Protein AF-A0A945EAP7-F1 (afdb_monomer_lite)

pLDDT: mean 81.71, std 15.82, range [44.16, 97.0]

Structure (mmCIF, N/CA/C/O backbone):
data_AF-A0A945EAP7-F1
#
_entry.id   AF-A0A945EAP7-F1
#
loop_
_atom_site.group_PDB
_atom_site.id
_atom_site.type_symbol
_atom_site.label_atom_id
_atom_site.label_alt_id
_atom_site.label_comp_id
_atom_site.label_asym_id
_atom_site.label_entity_id
_atom_site.label_seq_id
_atom_site.pdbx_PDB_ins_code
_atom_site.Cartn_x
_atom_site.Cartn_y
_atom_site.Cartn_z
_atom_site.occupancy
_atom_site.B_iso_or_equiv
_atom_site.auth_seq_id
_atom_site.auth_comp_id
_atom_site.auth_asym_id
_atom_site.auth_atom_id
_atom_site.pdbx_PDB_model_num
ATOM 1 N N . MET A 1 1 ? -12.939 9.713 26.581 1.00 44.88 1 MET A N 1
ATOM 2 C CA . MET A 1 1 ? -11.869 10.098 25.630 1.00 44.88 1 MET A CA 1
ATOM 3 C C . MET A 1 1 ? -11.009 8.903 25.208 1.00 44.88 1 MET A C 1
ATOM 5 O O . MET A 1 1 ? -10.957 8.630 24.019 1.00 44.88 1 MET A O 1
ATOM 9 N N . ILE A 1 2 ? -10.439 8.125 26.143 1.00 48.12 2 ILE A N 1
ATOM 10 C CA . ILE A 1 2 ? -9.618 6.921 25.855 1.00 48.12 2 ILE A CA 1
ATOM 11 C C . ILE A 1 2 ? -10.328 5.889 24.948 1.00 48.12 2 ILE A C 1
ATOM 13 O O . ILE A 1 2 ? -9.703 5.332 24.051 1.00 48.12 2 ILE A O 1
ATOM 17 N N . MET A 1 3 ? -11.648 5.705 25.090 1.00 44.16 3 MET A N 1
ATOM 18 C CA . MET A 1 3 ? -12.430 4.775 24.252 1.00 44.16 3 MET A CA 1
ATOM 19 C C . MET A 1 3 ? -12.487 5.124 22.749 1.00 44.16 3 MET A C 1
ATOM 21 O O . MET A 1 3 ? -12.702 4.226 21.941 1.00 44.16 3 MET A O 1
ATOM 25 N N . MET A 1 4 ? -12.282 6.388 22.351 1.00 52.06 4 MET A N 1
ATOM 26 C CA . MET A 1 4 ? -12.222 6.792 20.931 1.00 52.06 4 MET A CA 1
ATOM 27 C C . MET A 1 4 ? -10.801 6.759 20.359 1.00 52.06 4 MET A C 1
ATOM 29 O O . MET A 1 4 ? -10.629 6.652 19.149 1.00 52.06 4 MET A O 1
ATOM 33 N N . VAL A 1 5 ? -9.780 6.829 21.216 1.00 55.38 5 VAL A N 1
ATOM 34 C CA . VAL A 1 5 ? -8.370 6.865 20.799 1.00 55.38 5 VAL A CA 1
ATOM 35 C C . VAL A 1 5 ? -7.934 5.518 20.215 1.00 55.38 5 VAL A C 1
ATOM 37 O O . VAL A 1 5 ? -7.215 5.489 19.225 1.00 55.38 5 VAL A O 1
ATOM 40 N N . ILE A 1 6 ? -8.432 4.408 20.765 1.00 63.16 6 ILE A N 1
ATOM 41 C CA . ILE A 1 6 ? -8.098 3.041 20.333 1.00 63.16 6 ILE A CA 1
ATOM 42 C C . ILE A 1 6 ? -8.522 2.753 18.875 1.00 63.16 6 ILE A C 1
ATOM 44 O O . ILE A 1 6 ? -7.668 2.333 18.096 1.00 63.16 6 ILE A O 1
ATOM 48 N N . PRO A 1 7 ? -9.779 3.002 18.445 1.00 63.94 7 PRO A N 1
ATOM 49 C CA . PRO A 1 7 ? -10.167 2.777 17.050 1.00 63.94 7 PRO A CA 1
ATOM 50 C C . PRO A 1 7 ? -9.473 3.733 16.070 1.00 63.94 7 PRO A C 1
ATOM 52 O O . PRO A 1 7 ? -9.147 3.328 14.958 1.00 63.94 7 PRO A O 1
ATOM 55 N N . VAL A 1 8 ? -9.192 4.978 16.471 1.00 67.62 8 VAL A N 1
ATOM 56 C CA . VAL A 1 8 ? -8.448 5.930 15.625 1.00 67.62 8 VAL A CA 1
ATOM 57 C C . VAL A 1 8 ? -6.990 5.494 15.455 1.00 67.62 8 VAL A C 1
ATOM 59 O O . VAL A 1 8 ? -6.499 5.481 14.329 1.00 67.62 8 VAL A O 1
ATOM 62 N N . LEU A 1 9 ? -6.314 5.065 16.527 1.00 69.69 9 LEU A N 1
ATOM 63 C CA . LEU A 1 9 ? -4.962 4.506 16.425 1.00 69.69 9 LEU A CA 1
ATOM 64 C C . LEU A 1 9 ? -4.937 3.251 15.553 1.00 69.69 9 LEU A C 1
ATOM 66 O O . LEU A 1 9 ? -4.039 3.104 14.733 1.00 69.69 9 LEU A O 1
ATOM 70 N N . SER A 1 10 ? -5.926 2.368 15.697 1.00 70.31 10 SER A N 1
ATOM 71 C CA . SER A 1 10 ? -6.000 1.138 14.906 1.00 70.31 10 SER A CA 1
ATOM 72 C C . SER A 1 10 ? -6.179 1.426 13.409 1.00 70.31 10 SER A C 1
ATOM 74 O O . SER A 1 10 ? -5.488 0.820 12.595 1.00 70.31 10 SER A O 1
ATOM 76 N N . ASN A 1 11 ? -6.993 2.426 13.046 1.00 76.56 11 ASN A N 1
ATOM 77 C CA . ASN A 1 11 ? -7.113 2.910 11.665 1.00 76.56 11 ASN A CA 1
ATOM 78 C C . ASN A 1 11 ? -5.797 3.480 11.117 1.00 76.56 11 ASN A C 1
ATOM 80 O O . ASN A 1 11 ? -5.418 3.180 9.988 1.00 76.56 11 ASN A O 1
ATOM 84 N N . ILE A 1 12 ? -5.093 4.296 11.909 1.00 82.94 12 ILE A N 1
ATOM 85 C CA . ILE A 1 12 ? -3.819 4.902 11.496 1.00 82.94 12 ILE A CA 1
ATOM 86 C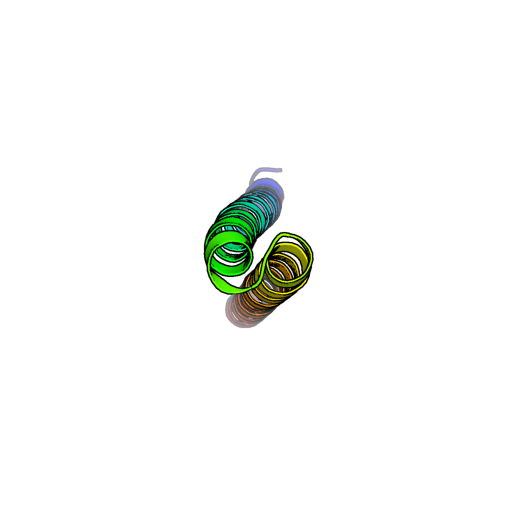 C . ILE A 1 12 ? -2.758 3.820 11.284 1.00 82.94 12 ILE A C 1
ATOM 88 O O . ILE A 1 12 ? -2.069 3.824 10.268 1.00 82.94 12 ILE A O 1
ATOM 92 N N . VAL A 1 13 ? -2.648 2.869 12.214 1.00 83.94 13 VAL A N 1
ATOM 93 C CA . VAL A 1 13 ? -1.704 1.748 12.102 1.00 83.94 13 VAL A CA 1
ATOM 94 C C . VAL A 1 13 ? -2.040 0.878 10.889 1.00 83.94 13 VAL A C 1
ATOM 96 O O . VAL A 1 13 ? -1.138 0.538 10.129 1.00 83.94 13 VAL A O 1
ATOM 99 N N . GLY A 1 14 ? -3.322 0.583 10.651 1.00 84.50 14 GLY A N 1
ATOM 100 C CA . GLY A 1 14 ? -3.768 -0.164 9.473 1.00 84.50 14 GLY A CA 1
ATOM 101 C C . GLY A 1 14 ? -3.431 0.544 8.158 1.00 84.50 14 GLY A C 1
ATOM 102 O O . GLY A 1 14 ? -2.922 -0.083 7.231 1.00 84.50 14 GLY A O 1
ATOM 103 N N . PHE A 1 15 ? -3.626 1.863 8.091 1.00 88.25 15 PHE A N 1
ATOM 104 C CA . PHE A 1 15 ? -3.266 2.665 6.921 1.00 88.25 15 PHE A CA 1
ATOM 105 C C . PHE A 1 15 ? -1.749 2.702 6.680 1.00 88.25 15 PHE A C 1
ATOM 107 O O . PHE A 1 15 ? -1.301 2.550 5.545 1.00 88.25 15 PHE A O 1
ATOM 114 N N . LEU A 1 16 ? -0.947 2.862 7.739 1.00 89.19 16 LEU A N 1
ATOM 115 C CA . LEU A 1 16 ? 0.516 2.840 7.642 1.00 89.19 16 LEU A CA 1
ATOM 116 C C . LEU A 1 16 ? 1.033 1.477 7.169 1.00 89.19 16 LEU A C 1
ATOM 118 O O . LEU A 1 16 ? 1.907 1.422 6.305 1.00 89.19 16 LEU A O 1
ATOM 122 N N . LEU A 1 17 ? 0.470 0.383 7.690 1.00 89.31 17 LEU A N 1
ATOM 123 C CA . LEU A 1 17 ? 0.795 -0.968 7.237 1.00 89.31 17 LEU A CA 1
ATOM 124 C C . LEU A 1 17 ? 0.403 -1.168 5.771 1.00 89.31 17 LEU A C 1
ATOM 126 O O . LEU A 1 17 ? 1.226 -1.648 4.996 1.00 89.31 17 LEU A O 1
ATOM 130 N N . ALA A 1 18 ? -0.795 -0.740 5.362 1.00 91.19 18 ALA A N 1
ATOM 131 C CA . ALA A 1 18 ? -1.205 -0.775 3.959 1.00 91.19 18 ALA A CA 1
ATOM 132 C C . ALA A 1 18 ? -0.220 -0.012 3.063 1.00 91.19 18 ALA A C 1
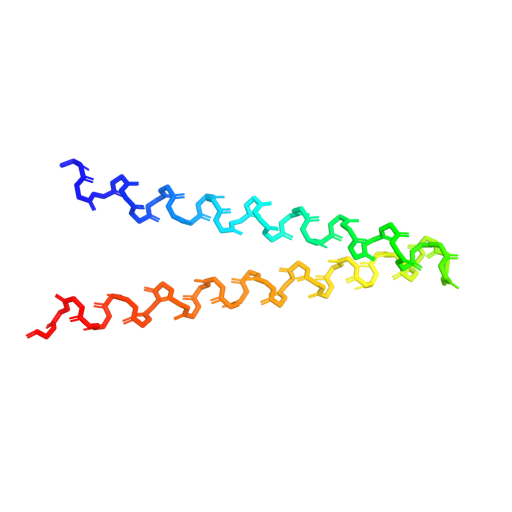ATOM 134 O O . ALA A 1 18 ? 0.175 -0.522 2.017 1.00 91.19 18 ALA A O 1
ATOM 135 N N . GLY A 1 19 ? 0.225 1.170 3.500 1.00 92.12 19 GLY A N 1
ATOM 136 C CA . GLY A 1 19 ? 1.241 1.970 2.816 1.00 92.12 19 GLY A CA 1
ATOM 137 C C . GLY A 1 19 ? 2.576 1.241 2.664 1.00 92.12 19 GLY A C 1
ATOM 138 O O . GLY A 1 19 ? 3.133 1.215 1.570 1.00 92.12 19 GLY A O 1
ATOM 139 N N . LEU A 1 20 ? 3.067 0.600 3.730 1.00 94.25 20 LEU A N 1
ATOM 140 C CA . LEU A 1 20 ? 4.310 -0.179 3.701 1.00 94.25 20 LEU A CA 1
ATOM 141 C C . LEU A 1 20 ? 4.219 -1.360 2.730 1.00 94.25 20 LEU A C 1
ATOM 143 O O . LEU A 1 20 ? 5.095 -1.519 1.885 1.00 94.25 20 LEU A O 1
ATOM 147 N N . PHE A 1 21 ? 3.142 -2.145 2.798 1.00 91.81 21 PHE A N 1
ATOM 148 C CA . PHE A 1 21 ? 2.930 -3.261 1.875 1.00 91.81 21 PHE A CA 1
ATOM 149 C C . PHE A 1 21 ? 2.747 -2.788 0.429 1.00 91.81 21 PHE A C 1
ATOM 151 O O . PHE A 1 21 ? 3.286 -3.406 -0.486 1.00 91.81 21 PHE A O 1
ATOM 158 N N . GLY A 1 22 ? 2.049 -1.671 0.212 1.00 94.50 22 GLY A N 1
ATOM 159 C CA . GLY A 1 22 ? 1.933 -1.035 -1.099 1.00 94.50 22 GLY A CA 1
ATOM 160 C C . GLY A 1 22 ? 3.290 -0.608 -1.660 1.00 94.50 22 GLY A C 1
ATOM 161 O O . GLY A 1 22 ? 3.582 -0.866 -2.824 1.00 94.50 22 GLY A O 1
ATOM 162 N N . LEU A 1 23 ? 4.164 -0.034 -0.830 1.00 95.56 23 LEU A N 1
ATOM 163 C CA . LEU A 1 23 ? 5.526 0.323 -1.231 1.00 95.56 23 LEU A CA 1
ATOM 164 C C . LEU A 1 23 ? 6.353 -0.921 -1.589 1.00 95.56 23 LEU A C 1
ATOM 166 O O . LEU A 1 23 ? 7.056 -0.924 -2.595 1.00 95.56 23 LEU A O 1
ATOM 170 N N . THR A 1 24 ? 6.247 -1.999 -0.809 1.00 94.62 24 THR A N 1
ATOM 171 C CA . THR A 1 24 ? 6.907 -3.273 -1.130 1.00 94.62 24 THR A CA 1
ATOM 172 C C . THR A 1 24 ? 6.396 -3.849 -2.449 1.00 94.62 24 THR A C 1
ATOM 174 O O . THR A 1 24 ? 7.197 -4.253 -3.289 1.00 94.62 24 THR A O 1
ATOM 177 N N . GLY A 1 25 ? 5.078 -3.829 -2.669 1.00 93.50 25 GLY A N 1
ATOM 178 C CA . GLY A 1 25 ? 4.470 -4.230 -3.937 1.00 93.50 25 GLY A CA 1
ATOM 179 C C . GLY A 1 25 ? 4.954 -3.376 -5.110 1.00 93.50 25 GLY A C 1
ATOM 180 O O . GLY A 1 25 ? 5.206 -3.912 -6.186 1.00 93.50 25 GLY A O 1
ATOM 181 N N . TYR A 1 26 ? 5.161 -2.073 -4.892 1.00 96.88 26 TYR A N 1
ATOM 182 C CA . TYR A 1 26 ? 5.744 -1.184 -5.893 1.00 96.88 26 TYR A CA 1
ATOM 183 C C . TYR A 1 26 ? 7.174 -1.576 -6.246 1.00 96.88 26 TYR A C 1
ATOM 185 O O . TYR A 1 26 ? 7.468 -1.740 -7.423 1.00 96.88 26 TYR A O 1
ATOM 193 N N . VAL A 1 27 ? 8.050 -1.756 -5.254 1.00 97.00 27 VAL A N 1
ATOM 194 C CA . VAL A 1 27 ? 9.463 -2.096 -5.495 1.00 97.00 27 VAL A CA 1
ATOM 195 C C . VAL A 1 27 ? 9.575 -3.408 -6.271 1.00 97.00 27 VAL A C 1
ATOM 197 O O . VAL A 1 27 ? 10.227 -3.449 -7.309 1.00 97.00 27 VAL A O 1
ATOM 200 N N . LEU A 1 28 ? 8.868 -4.451 -5.827 1.00 94.94 28 LEU A N 1
ATOM 201 C CA . LEU A 1 28 ? 8.888 -5.757 -6.491 1.00 94.94 28 LEU A CA 1
ATOM 202 C C . LEU A 1 28 ? 8.281 -5.696 -7.899 1.00 94.94 28 LEU A C 1
ATOM 204 O O . LEU A 1 28 ? 8.838 -6.249 -8.845 1.00 94.94 28 LEU A O 1
ATOM 208 N N . GLY A 1 29 ? 7.154 -4.996 -8.061 1.00 95.12 29 GLY A N 1
ATOM 209 C CA . GLY A 1 29 ? 6.528 -4.822 -9.369 1.00 95.12 29 GLY A CA 1
ATOM 210 C C . GLY A 1 29 ? 7.391 -4.003 -10.330 1.00 95.12 29 GLY A C 1
ATOM 211 O O . GLY A 1 29 ? 7.423 -4.298 -11.524 1.00 95.12 29 GLY A O 1
ATOM 212 N N . ALA A 1 30 ? 8.123 -3.012 -9.816 1.00 96.56 30 ALA A N 1
ATOM 213 C CA . ALA A 1 30 ? 9.033 -2.187 -10.597 1.00 96.56 30 ALA A CA 1
ATOM 214 C C . ALA A 1 30 ? 10.252 -2.978 -11.084 1.00 96.56 30 ALA A C 1
ATOM 216 O O . ALA A 1 30 ? 10.660 -2.810 -12.231 1.00 96.56 30 ALA A O 1
ATOM 217 N N . GLU A 1 31 ? 10.794 -3.873 -10.256 1.00 96.19 31 GLU A N 1
ATOM 218 C CA . GLU A 1 31 ? 11.905 -4.745 -10.649 1.00 96.19 31 GLU A CA 1
ATOM 219 C C . GLU A 1 31 ? 11.532 -5.696 -11.796 1.00 96.19 31 GLU A C 1
ATOM 221 O O . GLU A 1 31 ? 12.364 -5.980 -12.654 1.00 96.19 31 GLU A O 1
ATOM 226 N N . TRP A 1 32 ? 10.294 -6.199 -11.823 1.00 93.62 32 TRP A N 1
ATOM 227 C CA . TRP A 1 32 ? 9.892 -7.254 -12.763 1.00 93.62 32 TRP A CA 1
ATOM 228 C C . TRP A 1 32 ? 9.237 -6.707 -14.034 1.00 93.62 32 TRP A C 1
ATOM 230 O O . TRP A 1 32 ? 9.407 -7.272 -15.114 1.00 93.62 32 TRP A O 1
ATOM 240 N N . TRP A 1 33 ? 8.481 -5.614 -13.912 1.00 94.19 33 TRP A N 1
ATOM 241 C CA . TRP A 1 33 ? 7.630 -5.077 -14.979 1.00 94.19 33 TRP A CA 1
ATOM 242 C C . TRP A 1 33 ? 7.870 -3.585 -15.256 1.00 94.19 33 TRP A C 1
ATOM 244 O O . TRP A 1 33 ? 7.122 -2.972 -16.021 1.00 94.19 33 TRP A O 1
ATOM 254 N N . GLY A 1 34 ? 8.907 -2.992 -14.656 1.00 94.44 34 GLY A N 1
ATOM 255 C CA . GLY A 1 34 ? 9.212 -1.564 -14.761 1.00 94.44 34 GLY A CA 1
ATOM 256 C C . GLY A 1 34 ? 8.278 -0.685 -13.923 1.00 94.44 34 GLY A C 1
ATOM 257 O O . GLY A 1 34 ? 7.314 -1.164 -13.325 1.00 94.44 34 GLY A O 1
ATOM 258 N N . GLU A 1 35 ? 8.540 0.627 -13.889 1.00 94.12 35 GLU A N 1
ATOM 259 C CA . GLU A 1 35 ? 7.817 1.582 -13.026 1.00 94.12 35 GLU A CA 1
ATOM 260 C C . GLU A 1 35 ? 6.292 1.459 -13.114 1.00 94.12 35 GLU A C 1
ATOM 262 O O . GLU A 1 35 ? 5.610 1.439 -12.091 1.00 94.12 35 GLU A O 1
ATOM 267 N N . THR A 1 36 ? 5.742 1.324 -14.324 1.00 94.88 36 THR A N 1
ATOM 268 C CA . THR A 1 36 ? 4.296 1.169 -14.521 1.00 94.88 36 THR A CA 1
ATOM 269 C C . THR A 1 36 ? 3.754 -0.073 -13.815 1.00 94.88 36 THR A C 1
ATOM 271 O O . THR A 1 36 ? 2.714 0.004 -13.163 1.00 94.88 36 THR A O 1
ATOM 274 N N . GLY A 1 37 ? 4.458 -1.205 -13.893 1.00 93.56 37 GLY A N 1
ATOM 275 C CA . GLY A 1 37 ? 4.084 -2.424 -13.179 1.00 93.56 37 GLY A CA 1
ATOM 276 C C . GLY A 1 37 ? 4.222 -2.288 -11.664 1.00 93.56 37 GLY A C 1
ATOM 277 O O . GLY A 1 37 ? 3.370 -2.788 -10.931 1.00 93.56 37 GLY A O 1
ATOM 278 N N . GLY A 1 38 ? 5.216 -1.528 -11.198 1.00 96.06 38 GLY A N 1
ATOM 279 C CA . GLY A 1 38 ? 5.332 -1.121 -9.800 1.00 96.06 38 GLY A CA 1
ATOM 280 C C . GLY A 1 38 ? 4.108 -0.344 -9.320 1.00 96.06 38 GLY A C 1
ATOM 281 O O . GLY A 1 38 ? 3.514 -0.695 -8.302 1.00 96.06 38 GLY A O 1
ATOM 282 N N . TYR A 1 39 ? 3.665 0.676 -10.059 1.00 95.50 39 TYR A N 1
ATOM 283 C CA . TYR A 1 39 ? 2.482 1.457 -9.676 1.00 95.50 39 TYR A CA 1
ATOM 284 C C . TYR A 1 39 ? 1.220 0.595 -9.571 1.00 95.50 39 TYR A C 1
ATOM 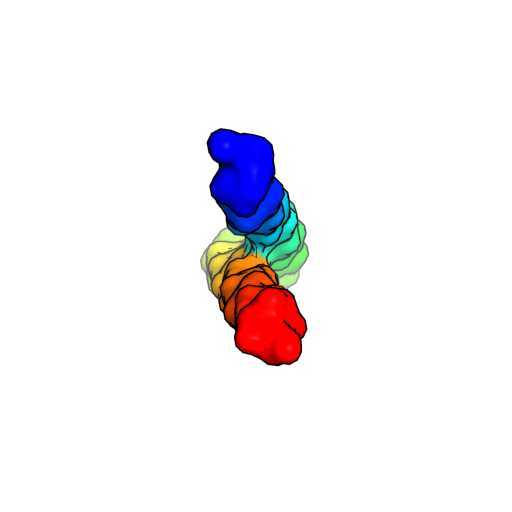286 O O . TYR A 1 39 ? 0.469 0.728 -8.603 1.00 95.50 39 TYR A O 1
ATOM 294 N N . TRP A 1 40 ? 1.006 -0.323 -10.519 1.00 96.25 40 TRP A N 1
ATOM 295 C CA . TRP A 1 40 ? -0.125 -1.251 -10.468 1.00 96.25 40 TRP A CA 1
ATOM 296 C C . TRP A 1 40 ? -0.018 -2.230 -9.297 1.00 96.25 40 TRP A C 1
ATOM 298 O O . TRP A 1 40 ? -0.959 -2.342 -8.511 1.00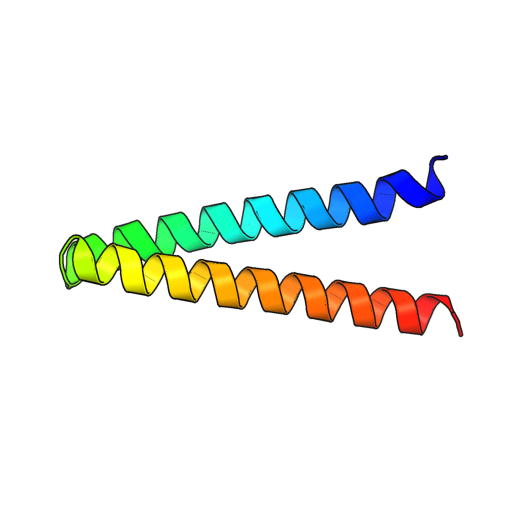 96.25 40 TRP A O 1
ATOM 308 N N . ALA A 1 41 ? 1.120 -2.909 -9.140 1.00 94.38 41 ALA A N 1
ATOM 309 C CA . ALA A 1 41 ? 1.321 -3.900 -8.086 1.00 94.38 41 ALA A CA 1
ATOM 310 C C . ALA A 1 41 ? 1.234 -3.271 -6.689 1.00 94.38 41 ALA A C 1
ATOM 312 O O . ALA A 1 41 ? 0.526 -3.780 -5.816 1.00 94.38 41 ALA A O 1
ATOM 313 N N . GLY A 1 42 ? 1.893 -2.131 -6.485 1.00 95.44 42 GLY A N 1
ATOM 314 C CA . GLY A 1 42 ? 1.853 -1.397 -5.226 1.00 95.44 42 GLY A CA 1
ATOM 315 C C . GLY A 1 42 ? 0.470 -0.835 -4.913 1.00 95.44 42 GLY A C 1
ATOM 316 O O . GLY A 1 42 ? -0.014 -0.993 -3.792 1.00 95.44 42 GLY A O 1
ATOM 317 N N . GLY A 1 43 ? -0.210 -0.258 -5.908 1.00 94.50 43 GLY A N 1
ATOM 318 C CA . GLY A 1 43 ? -1.571 0.259 -5.757 1.00 94.50 43 GLY A CA 1
ATOM 319 C C . GLY A 1 43 ? -2.584 -0.831 -5.400 1.00 94.50 43 GLY A C 1
ATOM 320 O O . GLY A 1 43 ? -3.360 -0.665 -4.459 1.00 94.50 43 GLY A O 1
ATOM 321 N N . ILE A 1 44 ? -2.545 -1.976 -6.089 1.00 95.56 44 ILE A N 1
ATOM 322 C CA . ILE A 1 44 ? -3.417 -3.123 -5.787 1.00 95.56 44 ILE A CA 1
ATOM 323 C C . ILE A 1 44 ? -3.131 -3.655 -4.380 1.00 95.56 44 ILE A C 1
ATOM 325 O O . ILE A 1 44 ? -4.060 -3.856 -3.600 1.00 95.56 44 ILE A O 1
ATOM 329 N N . THR A 1 45 ? -1.856 -3.831 -4.029 1.00 94.62 45 THR A N 1
ATOM 330 C CA . THR A 1 45 ? -1.455 -4.328 -2.704 1.00 94.62 45 THR A CA 1
ATOM 331 C C . THR A 1 45 ? -1.940 -3.398 -1.591 1.00 94.62 45 THR A C 1
ATOM 333 O O . THR A 1 45 ? -2.517 -3.861 -0.607 1.00 94.62 45 THR A O 1
ATOM 336 N N . PHE A 1 46 ? -1.781 -2.083 -1.768 1.00 93.75 46 PHE A N 1
ATOM 337 C CA . PHE A 1 46 ? -2.283 -1.078 -0.834 1.00 93.75 46 PHE A CA 1
ATOM 338 C C . PHE A 1 46 ? -3.797 -1.200 -0.627 1.00 93.75 46 PHE A C 1
ATOM 340 O O . PHE A 1 46 ? -4.259 -1.272 0.512 1.00 93.75 46 PHE A O 1
ATOM 347 N N . LEU A 1 47 ? -4.571 -1.265 -1.716 1.00 93.38 47 LEU A N 1
ATOM 348 C CA . LEU A 1 47 ? -6.032 -1.335 -1.650 1.00 93.38 47 LEU A CA 1
ATOM 349 C C . LEU A 1 47 ? -6.526 -2.625 -0.987 1.00 93.38 47 LEU A C 1
ATOM 351 O O . LEU A 1 47 ? -7.446 -2.569 -0.173 1.00 93.38 47 LEU A O 1
ATOM 355 N N . VAL A 1 48 ? -5.904 -3.769 -1.286 1.00 93.38 48 VAL A N 1
ATOM 356 C CA . VAL A 1 48 ? -6.259 -5.061 -0.677 1.00 93.38 48 VAL A CA 1
ATOM 357 C C . VAL A 1 48 ? -6.015 -5.038 0.831 1.00 93.38 48 VAL A C 1
ATOM 359 O O . VAL A 1 48 ? -6.903 -5.399 1.603 1.00 93.38 48 VAL A O 1
ATOM 362 N N . ILE A 1 49 ? -4.841 -4.573 1.268 1.00 91.06 49 ILE A N 1
ATOM 363 C CA . ILE A 1 49 ? -4.508 -4.500 2.696 1.00 91.06 49 ILE A CA 1
ATOM 364 C C . ILE A 1 49 ? -5.421 -3.492 3.403 1.00 91.06 49 ILE A C 1
ATOM 366 O O . ILE A 1 49 ? -5.906 -3.770 4.500 1.00 91.06 49 ILE A O 1
ATOM 370 N N . LEU A 1 50 ? -5.693 -2.339 2.788 1.00 88.88 50 LEU A N 1
ATOM 371 C CA . LEU A 1 50 ? -6.592 -1.336 3.355 1.00 88.88 50 LEU A CA 1
ATOM 372 C C . LEU A 1 50 ? -8.017 -1.887 3.514 1.00 88.88 50 LEU A C 1
ATOM 374 O O . LEU A 1 50 ? -8.610 -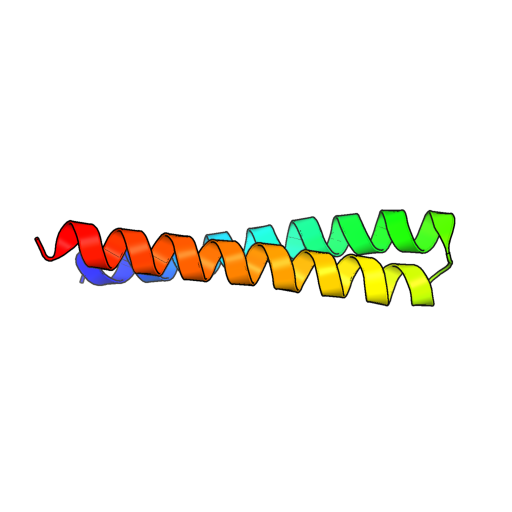1.740 4.581 1.00 88.88 50 LEU A O 1
ATOM 378 N N . GLY A 1 51 ? -8.538 -2.572 2.493 1.00 86.88 51 GLY A N 1
ATOM 379 C CA . GLY A 1 51 ? -9.844 -3.229 2.537 1.00 86.88 51 GLY A CA 1
ATOM 380 C C . GLY A 1 51 ? -9.930 -4.289 3.638 1.00 86.88 51 GLY A C 1
ATOM 381 O O . GLY A 1 51 ? -10.867 -4.266 4.433 1.00 86.88 51 GLY A O 1
ATOM 382 N N . ALA A 1 52 ? -8.914 -5.149 3.756 1.00 84.94 52 ALA A N 1
ATOM 383 C CA . ALA A 1 52 ? -8.848 -6.163 4.809 1.00 84.94 52 ALA A CA 1
ATOM 384 C C . ALA A 1 52 ? -8.820 -5.546 6.220 1.00 84.94 52 ALA A C 1
ATOM 386 O O . ALA A 1 52 ? -9.465 -6.059 7.134 1.00 84.94 52 ALA A O 1
ATOM 387 N N . ASN A 1 53 ? -8.113 -4.423 6.401 1.00 82.38 53 ASN A N 1
ATOM 388 C CA . ASN A 1 53 ? -8.100 -3.692 7.671 1.00 82.38 53 ASN A CA 1
ATOM 389 C C . ASN A 1 53 ? -9.484 -3.122 8.018 1.00 82.38 53 ASN A C 1
ATOM 391 O O . ASN A 1 53 ? -9.911 -3.220 9.168 1.00 82.38 53 ASN A O 1
ATOM 395 N N . ILE A 1 54 ? -10.196 -2.554 7.039 1.00 80.00 54 ILE A N 1
ATOM 396 C CA . ILE A 1 54 ? -11.546 -2.012 7.243 1.00 80.00 54 ILE A CA 1
ATOM 397 C C . ILE A 1 54 ? -12.529 -3.132 7.609 1.00 80.00 54 ILE A C 1
ATOM 399 O O . ILE A 1 54 ? -13.279 -2.980 8.571 1.00 80.00 54 ILE A O 1
ATOM 403 N N . GLU A 1 55 ? -12.493 -4.270 6.908 1.00 79.06 55 GLU A N 1
ATOM 404 C CA . GLU A 1 55 ? -13.375 -5.413 7.191 1.00 79.06 55 GLU A CA 1
ATOM 405 C C . GLU A 1 55 ? -13.129 -6.003 8.592 1.00 79.06 55 GLU A C 1
ATOM 407 O O . GLU A 1 55 ? -14.074 -6.301 9.325 1.00 79.06 55 GLU A O 1
ATOM 412 N N . LEU A 1 56 ? -11.861 -6.133 9.003 1.00 71.38 56 LEU A N 1
ATOM 413 C CA . LEU A 1 56 ? -11.494 -6.583 10.350 1.00 71.38 56 LEU A CA 1
ATOM 414 C C . LEU A 1 56 ? -12.043 -5.650 11.433 1.00 71.38 56 LEU A C 1
ATOM 416 O O . LEU A 1 56 ? -12.585 -6.110 12.440 1.00 71.38 56 LEU A O 1
ATOM 420 N N . LEU A 1 57 ? -11.925 -4.339 11.228 1.00 69.25 57 LEU A N 1
ATOM 421 C CA . LEU A 1 57 ? -12.431 -3.345 12.169 1.00 69.25 57 LEU A CA 1
ATOM 422 C C . LEU A 1 57 ? -13.954 -3.367 12.288 1.00 69.25 57 LEU A C 1
ATOM 424 O O . LEU A 1 57 ? -14.471 -3.137 13.383 1.00 69.25 57 LEU A O 1
ATOM 428 N N . ASP A 1 58 ? -14.664 -3.644 11.197 1.00 71.88 58 ASP A N 1
ATOM 429 C CA . ASP A 1 58 ? -16.123 -3.727 11.212 1.00 71.88 58 ASP A CA 1
ATOM 430 C C . ASP A 1 58 ? -16.604 -4.970 11.975 1.00 71.88 58 ASP A C 1
ATOM 432 O O . ASP A 1 58 ? -17.412 -4.852 12.899 1.00 71.88 58 ASP A O 1
ATOM 436 N N . LYS A 1 59 ? -15.984 -6.135 11.731 1.00 69.75 59 LYS A N 1
ATOM 437 C CA . LYS A 1 59 ? -16.252 -7.366 12.503 1.00 69.75 59 LYS A CA 1
ATOM 438 C C . LYS A 1 59 ? -15.978 -7.191 13.999 1.00 69.75 59 LYS A C 1
ATOM 440 O O . LYS A 1 59 ? -16.758 -7.643 14.836 1.00 69.75 59 LYS A O 1
ATOM 445 N N . HIS A 1 60 ? -14.897 -6.500 14.367 1.00 65.62 60 HIS A N 1
ATOM 446 C CA . HIS A 1 60 ? -14.595 -6.214 15.774 1.00 65.62 60 HIS A CA 1
ATOM 447 C C . HIS A 1 60 ? -15.622 -5.288 16.443 1.00 65.62 60 HIS A C 1
ATOM 449 O O . HIS A 1 60 ? -15.841 -5.397 17.652 1.00 65.62 60 HIS A O 1
ATOM 455 N N . LYS A 1 61 ? -16.258 -4.376 15.695 1.00 63.97 61 LYS A N 1
ATOM 456 C CA . LYS A 1 61 ? -17.340 -3.532 16.225 1.00 63.97 61 LYS A CA 1
ATOM 457 C C . LYS A 1 61 ? -18.627 -4.322 16.440 1.00 63.97 61 LYS A C 1
ATOM 459 O O . LYS A 1 61 ? -19.284 -4.088 17.449 1.00 63.97 61 LYS A O 1
ATOM 464 N N . GLU A 1 62 ? -18.959 -5.243 15.538 1.00 60.91 62 GLU A N 1
ATOM 465 C CA . GLU A 1 62 ? -20.133 -6.118 15.656 1.00 60.91 62 GLU A CA 1
ATOM 466 C C . GLU A 1 62 ? -20.064 -7.000 16.910 1.00 60.91 62 GLU A C 1
ATOM 468 O O . GLU A 1 62 ? -20.992 -6.993 17.713 1.00 60.91 62 GLU A O 1
ATOM 473 N N . VAL A 1 63 ? -18.932 -7.675 17.143 1.00 60.16 63 VAL A N 1
ATOM 474 C CA . VAL A 1 63 ? -18.744 -8.558 18.312 1.00 60.16 63 VAL A CA 1
ATOM 475 C C . VAL A 1 63 ? -18.785 -7.794 19.641 1.00 60.16 63 VAL A C 1
ATOM 477 O O . VAL A 1 63 ? -19.214 -8.340 20.648 1.00 60.16 63 VAL A O 1
ATOM 480 N N . ARG A 1 64 ? -18.352 -6.527 19.669 1.00 55.38 64 ARG A N 1
ATOM 481 C CA . ARG A 1 64 ? -18.363 -5.697 20.889 1.00 55.38 64 ARG A CA 1
ATOM 482 C C . ARG A 1 64 ? -19.763 -5.179 21.261 1.00 55.38 64 ARG A C 1
ATOM 484 O O . ARG A 1 64 ? -19.936 -4.686 22.371 1.00 55.38 64 ARG A O 1
ATOM 491 N N . ASN A 1 65 ? -20.720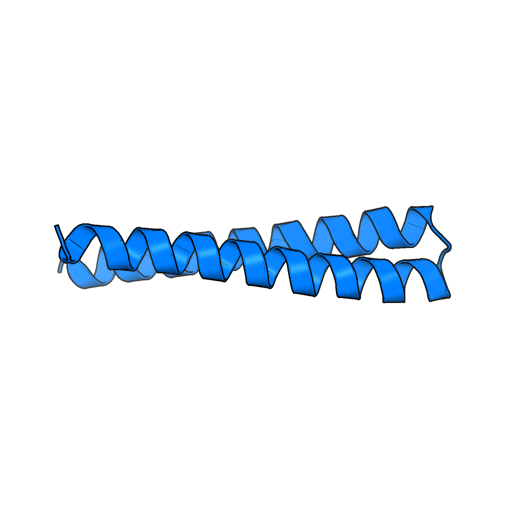 -5.216 20.334 1.00 55.09 65 ASN A N 1
ATOM 492 C CA . ASN A 1 65 ? -22.093 -4.743 20.545 1.00 55.09 65 ASN A CA 1
ATOM 493 C C . ASN A 1 65 ? -23.088 -5.883 20.862 1.00 55.09 65 ASN A C 1
ATOM 495 O O . ASN A 1 65 ? -24.279 -5.603 21.005 1.00 55.09 65 ASN A O 1
ATOM 499 N N . LEU A 1 66 ? -22.609 -7.130 20.960 1.00 50.53 66 LEU A N 1
ATOM 500 C CA . LEU A 1 66 ? -23.327 -8.296 21.493 1.00 50.53 66 LEU A CA 1
ATOM 501 C C . LEU A 1 66 ? -22.970 -8.507 22.970 1.00 50.53 66 LEU A C 1
ATOM 503 O O . LEU A 1 66 ? -23.867 -8.957 23.716 1.00 50.53 66 LEU A O 1
#

Sequence (66 aa):
MIMMVIPVLSNIVGFLLAGLFGLTGYVLGAEWWGETGGYWAGGITFLVILGANIELLDKHKEVRNL

Foldseek 3Di:
DVVVVVLVVLLVVLLVVLQVQLQVLLVVLCVPPNNVRSNVRSVVSSVVSNVVSVVVSVVVVVVVVD

Radius of gyration: 15.14 Å; chains: 1; bounding box: 35×19×41 Å

Secondary structure (DSSP, 8-state):
-HHHHHHHHHHHHHHHHHHHHHHHHHHHHHHHHHHHHHHHHHHHHHHHHHHHHHHHHHHHHHHHT-